Protein AF-A0A4R2QX87-F1 (afdb_monomer)

pLDDT: mean 70.34, std 13.64, range [33.69, 87.19]

Foldseek 3Di:
DDDPPPQDWDQPDKDWAKPDDPVQVVQVVCCVVVVDQKDKDAWIKTQWIWGAWTDTPPDTDHIDIDGIDIDRIDMDGDDPPPPD

Solvent-accessible surface area (backbone atoms only — not comparable to full-atom values): 5118 Å² total; per-residue (Å²): 134,89,78,84,74,72,84,64,67,44,68,78,42,76,46,71,43,68,56,61,55,74,67,54,47,48,49,51,49,34,37,77,71,67,76,34,58,64,40,81,38,74,66,39,38,30,52,39,36,37,37,47,41,38,40,36,98,91,44,79,45,60,75,45,77,44,72,64,52,72,38,64,71,44,77,47,67,66,70,78,73,83,78,124

Secondary structure (DSSP, 8-state):
---------EEEEEEEEEE--HHHHHHHHHHHTTS-SEEEEEEEEEEEEEEEEEE-SS-EE--EEE-SEEEEEEEEE-------

Mean predicted aligned error: 10.77 Å

Sequence (84 aa):
MESDMSDKTKIKKMKIALVLDAEARCKLQELLAGKCDTVYLDEVCFDHLKIEKLKNDCLKIGDIELKHGKIECLKLEASADECC

Structure (mmCIF, N/CA/C/O backbone):
data_AF-A0A4R2QX87-F1
#
_entry.id   AF-A0A4R2QX87-F1
#
loop_
_atom_site.group_PDB
_atom_site.id
_atom_site.type_symbol
_atom_site.label_atom_id
_atom_site.label_alt_id
_atom_site.label_comp_id
_atom_site.label_asym_id
_atom_site.label_entity_id
_atom_site.label_seq_id
_atom_site.pdbx_PDB_ins_code
_atom_site.Cartn_x
_atom_site.Cartn_y
_atom_site.Cartn_z
_atom_site.occupancy
_atom_site.B_iso_or_equiv
_atom_site.auth_seq_id
_atom_site.auth_comp_id
_atom_site.auth_asym_id
_atom_site.auth_atom_id
_atom_site.pdbx_PDB_model_num
ATOM 1 N N . MET A 1 1 ? -13.655 5.503 33.450 1.00 41.62 1 MET A N 1
ATOM 2 C CA . MET A 1 1 ? -14.588 5.634 32.316 1.00 41.62 1 MET A CA 1
ATOM 3 C C . MET A 1 1 ? -13.715 5.672 31.083 1.00 41.62 1 MET A C 1
ATOM 5 O O . MET A 1 1 ? -12.832 6.516 31.012 1.00 41.62 1 MET A O 1
ATOM 9 N N . GLU A 1 2 ? -13.827 4.626 30.281 1.00 49.22 2 GLU A N 1
ATOM 10 C CA . GLU A 1 2 ? -12.914 4.259 29.202 1.00 49.22 2 GLU A CA 1
ATOM 11 C C . GLU A 1 2 ? -12.929 5.318 28.097 1.00 49.22 2 GLU A C 1
ATOM 13 O O . GLU A 1 2 ? -13.982 5.626 27.546 1.00 49.22 2 GLU A O 1
ATOM 18 N N . SER A 1 3 ? -11.762 5.871 27.778 1.00 41.16 3 SER A N 1
ATOM 19 C CA . SER A 1 3 ? -11.561 6.674 26.575 1.00 41.16 3 SER A CA 1
ATOM 20 C C . SER A 1 3 ? -10.734 5.838 25.610 1.00 41.16 3 SER A C 1
ATOM 22 O O . SER A 1 3 ? -9.548 6.094 25.421 1.00 41.16 3 SER A O 1
ATOM 24 N N . ASP A 1 4 ? -11.351 4.807 25.031 1.00 43.75 4 ASP A N 1
ATOM 25 C CA . ASP A 1 4 ? -10.835 4.171 23.819 1.00 43.75 4 ASP A CA 1
ATOM 26 C C . ASP A 1 4 ? -11.061 5.154 22.660 1.00 43.75 4 ASP A C 1
ATOM 28 O O . ASP A 1 4 ? -11.998 5.048 21.870 1.00 43.75 4 ASP A O 1
ATOM 32 N N . MET A 1 5 ? -10.248 6.210 22.617 1.00 43.34 5 MET A N 1
ATOM 33 C CA . MET A 1 5 ? -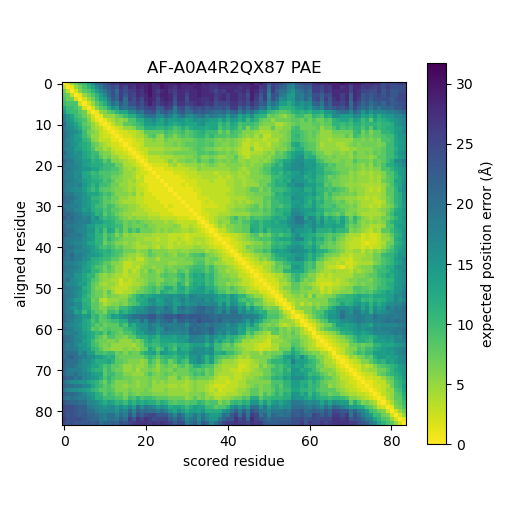10.126 7.042 21.427 1.00 43.34 5 MET A CA 1
ATOM 34 C C . MET A 1 5 ? -9.165 6.331 20.486 1.00 43.34 5 MET A C 1
ATOM 36 O O . MET A 1 5 ? -8.025 6.730 20.296 1.00 43.34 5 MET A O 1
ATOM 40 N N . SER A 1 6 ? -9.628 5.217 19.923 1.00 48.62 6 SER A N 1
ATOM 41 C CA . SER A 1 6 ? -9.028 4.685 18.712 1.00 48.62 6 SER A CA 1
ATOM 42 C C . SER A 1 6 ? -9.251 5.729 17.615 1.00 48.62 6 SER A C 1
ATOM 44 O O . SER A 1 6 ? -10.354 5.796 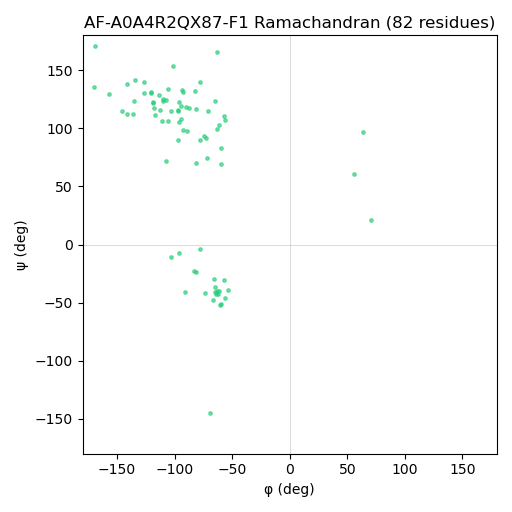17.064 1.00 48.62 6 SER A O 1
ATOM 46 N N . ASP A 1 7 ? -8.238 6.548 17.315 1.00 52.28 7 ASP A N 1
ATOM 47 C CA . ASP A 1 7 ? -8.181 7.504 16.198 1.00 52.28 7 ASP A CA 1
ATOM 48 C C . ASP A 1 7 ? -8.331 6.774 14.847 1.00 52.28 7 ASP A C 1
ATOM 50 O O . ASP A 1 7 ? -7.400 6.616 14.053 1.00 52.28 7 ASP A O 1
ATOM 54 N N . LYS A 1 8 ? -9.529 6.248 14.579 1.00 55.84 8 LYS A N 1
ATOM 55 C CA . LYS A 1 8 ? -9.836 5.432 13.407 1.00 55.84 8 LYS A CA 1
ATOM 56 C C . LYS A 1 8 ? -10.006 6.360 12.218 1.00 55.84 8 LYS A C 1
ATOM 58 O O . LYS A 1 8 ? -11.106 6.824 11.915 1.00 55.84 8 LYS A O 1
ATOM 63 N N . THR A 1 9 ? -8.902 6.617 11.523 1.00 58.59 9 THR A N 1
ATOM 64 C CA . THR A 1 9 ? -8.927 7.220 10.188 1.00 58.59 9 THR A CA 1
ATOM 65 C C . THR A 1 9 ? -9.798 6.346 9.285 1.00 58.59 9 THR A C 1
ATOM 67 O O . THR A 1 9 ? -9.413 5.240 8.915 1.00 58.59 9 THR A O 1
ATOM 70 N N . LYS A 1 10 ? -10.999 6.827 8.943 1.00 63.81 10 LYS A N 1
ATOM 71 C CA . LYS A 1 10 ? -11.923 6.133 8.042 1.00 63.81 10 LYS A CA 1
ATOM 72 C C . LYS A 1 10 ? -11.720 6.648 6.627 1.00 63.81 10 LYS A C 1
ATOM 74 O O . LYS A 1 10 ? -12.118 7.766 6.286 1.00 63.81 10 LYS A O 1
ATOM 79 N N . ILE A 1 11 ? -11.130 5.801 5.796 1.00 67.94 11 ILE A N 1
ATOM 80 C CA . ILE A 1 11 ? -11.011 6.024 4.358 1.00 67.94 11 ILE A CA 1
ATOM 81 C C . ILE A 1 11 ? -12.195 5.321 3.696 1.00 67.94 11 ILE A C 1
ATOM 83 O O . ILE A 1 11 ? -12.350 4.113 3.837 1.00 67.94 11 ILE A O 1
ATOM 87 N N . LYS A 1 12 ? -13.062 6.067 2.997 1.00 70.00 12 LYS A N 1
ATOM 88 C CA . LYS A 1 12 ? -14.206 5.446 2.301 1.00 70.00 12 LYS A CA 1
ATOM 89 C C . LYS A 1 12 ? -13.776 4.692 1.054 1.00 70.00 12 LYS A C 1
ATOM 91 O O . LYS A 1 12 ? -14.330 3.639 0.753 1.00 70.00 12 LYS A O 1
ATOM 96 N N . LYS A 1 13 ? -12.860 5.278 0.286 1.00 68.12 13 LYS A N 1
ATOM 97 C CA . LYS A 1 13 ? -12.357 4.686 -0.946 1.00 68.12 13 LYS A CA 1
ATOM 98 C C . LYS A 1 13 ? -10.995 5.272 -1.273 1.00 68.12 13 LYS A C 1
ATOM 100 O O . LYS A 1 13 ? -10.826 6.486 -1.314 1.00 68.12 13 LYS A O 1
ATOM 105 N N . MET A 1 14 ? -10.036 4.400 -1.536 1.00 70.56 14 MET A N 1
ATOM 106 C CA . MET A 1 14 ? -8.721 4.782 -2.026 1.00 70.56 14 MET A CA 1
ATOM 107 C C . MET A 1 14 ? -8.495 4.103 -3.368 1.00 70.56 14 MET A C 1
ATOM 109 O O . MET A 1 14 ? -8.722 2.904 -3.515 1.00 70.56 14 MET A O 1
ATOM 113 N N . LYS A 1 15 ? -8.072 4.883 -4.357 1.00 75.25 15 LYS A N 1
ATOM 114 C CA . LYS A 1 15 ? -7.539 4.390 -5.620 1.00 75.25 15 LYS A CA 1
ATOM 115 C C . LYS A 1 15 ? -6.075 4.769 -5.680 1.00 75.25 15 LYS A C 1
ATOM 117 O O . LYS A 1 15 ? -5.726 5.929 -5.502 1.00 75.25 15 LYS A O 1
ATOM 122 N N . ILE A 1 16 ? -5.229 3.796 -5.953 1.00 76.19 16 ILE A N 1
ATOM 123 C CA . ILE A 1 16 ? -3.802 4.018 -6.105 1.00 76.19 16 ILE A CA 1
ATOM 124 C C . ILE A 1 16 ? -3.324 3.252 -7.335 1.00 76.19 16 ILE A C 1
ATOM 126 O O . ILE A 1 16 ? -3.572 2.056 -7.471 1.00 76.19 16 ILE A O 1
ATOM 130 N N . ALA A 1 17 ? -2.708 3.968 -8.265 1.00 80.38 17 ALA A N 1
ATOM 131 C CA . ALA A 1 17 ? -2.058 3.445 -9.450 1.00 80.38 17 ALA A CA 1
ATOM 132 C C . ALA A 1 17 ? -0.570 3.325 -9.131 1.00 80.38 17 ALA A C 1
ATOM 134 O O . ALA A 1 17 ? 0.203 4.275 -9.273 1.00 80.38 17 ALA A O 1
ATOM 135 N N . LEU A 1 18 ? -0.209 2.154 -8.616 1.00 73.56 18 LEU A N 1
ATOM 136 C CA . LEU A 1 18 ? 1.165 1.797 -8.306 1.00 73.56 18 LEU A CA 1
ATOM 137 C C . LEU A 1 18 ? 1.856 1.326 -9.588 1.00 73.56 18 LEU A C 1
ATOM 139 O O . LEU A 1 18 ? 1.330 0.477 -10.311 1.00 73.56 18 LEU A O 1
ATOM 143 N N . VAL A 1 19 ? 3.044 1.857 -9.841 1.00 78.75 19 VAL A N 1
ATOM 144 C CA . VAL A 1 19 ? 3.982 1.343 -10.835 1.00 78.75 19 VAL A CA 1
ATOM 145 C C . VAL A 1 19 ? 4.842 0.317 -10.111 1.00 78.75 19 VAL A C 1
ATOM 147 O O . VAL A 1 19 ? 5.753 0.657 -9.363 1.00 78.75 19 VAL A O 1
ATOM 150 N N . LEU A 1 20 ? 4.468 -0.949 -10.273 1.00 76.06 20 LEU A N 1
ATOM 151 C CA . LEU A 1 20 ? 5.122 -2.081 -9.629 1.00 76.06 20 LEU A CA 1
ATOM 152 C C . LEU A 1 20 ? 5.967 -2.835 -10.652 1.00 76.06 20 LEU A C 1
ATOM 154 O O . LEU A 1 20 ? 5.471 -3.183 -11.727 1.00 76.06 20 LEU A O 1
ATOM 158 N N . ASP A 1 21 ? 7.200 -3.164 -10.276 1.00 82.44 21 ASP A N 1
ATOM 159 C CA . ASP A 1 21 ? 8.008 -4.159 -10.976 1.00 82.44 21 ASP A CA 1
ATOM 160 C C . ASP A 1 21 ? 7.370 -5.553 -10.916 1.00 82.44 21 ASP A C 1
ATOM 162 O O . ASP A 1 21 ? 6.460 -5.823 -10.124 1.00 82.44 21 ASP A O 1
ATOM 166 N N . ALA A 1 22 ? 7.850 -6.469 -11.760 1.00 83.56 22 ALA A N 1
ATOM 167 C CA . ALA A 1 22 ? 7.283 -7.812 -11.892 1.00 83.56 22 ALA A CA 1
ATOM 168 C C . ALA A 1 22 ? 7.186 -8.564 -10.548 1.00 83.56 22 ALA A C 1
ATOM 170 O O . ALA A 1 22 ? 6.174 -9.215 -10.283 1.00 83.56 22 ALA A O 1
ATOM 171 N N . GLU A 1 23 ? 8.188 -8.429 -9.674 1.00 82.81 23 GLU A N 1
ATOM 172 C CA . GLU A 1 23 ? 8.179 -9.028 -8.331 1.00 82.81 23 GLU A CA 1
ATOM 173 C C . GLU A 1 23 ? 7.110 -8.420 -7.424 1.00 82.81 23 GLU A C 1
ATOM 175 O O . GLU A 1 23 ? 6.338 -9.134 -6.783 1.00 82.81 23 GLU A O 1
ATOM 180 N N . ALA A 1 24 ? 7.042 -7.092 -7.390 1.00 80.44 24 ALA A N 1
ATOM 181 C CA . ALA A 1 24 ? 6.086 -6.357 -6.579 1.00 80.44 24 ALA A CA 1
ATOM 182 C C . ALA A 1 24 ? 4.642 -6.644 -7.024 1.00 80.44 24 ALA A C 1
ATOM 184 O O . ALA A 1 24 ? 3.758 -6.865 -6.192 1.00 80.44 24 ALA A O 1
ATOM 185 N N . ARG A 1 25 ? 4.419 -6.740 -8.341 1.00 83.38 25 ARG A N 1
ATOM 186 C CA . ARG A 1 25 ? 3.146 -7.163 -8.930 1.00 83.38 25 ARG A CA 1
ATOM 187 C C . ARG A 1 25 ? 2.788 -8.596 -8.539 1.00 83.38 25 ARG A C 1
ATOM 189 O O . ARG A 1 25 ? 1.633 -8.837 -8.201 1.00 83.38 25 ARG A O 1
ATOM 196 N N . CYS A 1 26 ? 3.752 -9.518 -8.558 1.00 86.25 26 CYS A N 1
ATOM 197 C CA . CYS A 1 26 ? 3.532 -10.905 -8.148 1.00 86.25 26 CYS A CA 1
ATOM 198 C C . CYS A 1 26 ? 3.074 -10.977 -6.684 1.00 86.25 26 CYS A C 1
ATOM 200 O O . CYS A 1 26 ? 1.998 -11.501 -6.410 1.00 86.25 26 CYS A O 1
ATOM 202 N N . LYS A 1 27 ? 3.809 -10.332 -5.766 1.00 84.31 27 LYS A N 1
ATOM 203 C CA . LYS A 1 27 ? 3.443 -10.257 -4.341 1.00 84.31 27 LYS A CA 1
ATOM 204 C C . LYS A 1 27 ? 2.043 -9.676 -4.144 1.00 84.31 27 LYS A C 1
ATOM 206 O O . LYS A 1 27 ? 1.233 -10.242 -3.417 1.00 84.31 27 LYS A O 1
ATOM 211 N N . LEU A 1 28 ? 1.726 -8.576 -4.831 1.00 82.62 28 LEU A N 1
ATOM 212 C CA . LEU A 1 28 ? 0.400 -7.959 -4.759 1.00 82.62 28 LEU A CA 1
ATOM 213 C C . LEU A 1 28 ? -0.705 -8.907 -5.250 1.00 82.62 28 LEU A C 1
ATOM 215 O O . LEU A 1 28 ? -1.779 -8.963 -4.658 1.00 82.62 28 LEU A O 1
ATOM 219 N N . GLN A 1 29 ? -0.453 -9.663 -6.322 1.00 84.88 29 GLN A N 1
ATOM 220 C CA . GLN A 1 29 ? -1.390 -10.680 -6.797 1.00 84.88 29 GLN A CA 1
ATOM 221 C C . GLN A 1 29 ? -1.560 -11.815 -5.786 1.00 84.88 29 GLN A C 1
ATOM 223 O O . GLN A 1 29 ? -2.677 -12.296 -5.634 1.00 84.88 29 GLN A O 1
ATOM 228 N N . GLU A 1 30 ? -0.504 -12.221 -5.080 1.00 87.19 30 GLU A N 1
ATOM 229 C CA . GLU A 1 30 ? -0.604 -13.210 -4.00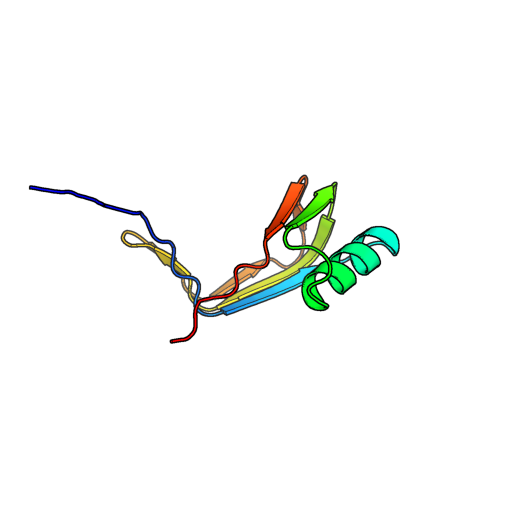2 1.00 87.19 30 GLU A CA 1
ATOM 230 C C . GLU A 1 30 ? -1.437 -12.694 -2.825 1.00 87.19 30 GLU A C 1
ATOM 232 O O . GLU A 1 30 ? -2.290 -13.429 -2.331 1.00 87.19 30 GLU A O 1
ATOM 237 N N . LEU A 1 31 ? -1.281 -11.421 -2.446 1.00 85.12 31 LEU A N 1
ATOM 238 C CA . LEU A 1 31 ? -2.136 -10.763 -1.451 1.00 85.12 31 LEU A CA 1
ATOM 239 C C . LEU A 1 31 ? -3.610 -10.765 -1.884 1.00 85.12 31 LEU A C 1
ATOM 241 O O . LEU A 1 31 ? -4.484 -11.198 -1.141 1.00 85.12 31 LEU A O 1
ATOM 245 N N . LEU A 1 32 ? -3.893 -10.323 -3.115 1.00 81.44 32 LEU A N 1
ATOM 246 C CA . LEU A 1 32 ? -5.257 -10.267 -3.662 1.00 81.44 32 LEU A CA 1
ATOM 247 C C . LEU A 1 32 ? -5.877 -11.654 -3.857 1.00 81.44 32 LEU A C 1
ATOM 249 O O . LEU A 1 32 ? -7.094 -11.802 -3.778 1.00 81.44 32 LEU A O 1
ATOM 253 N N . ALA A 1 33 ? -5.050 -12.664 -4.121 1.00 84.50 33 ALA A N 1
ATOM 254 C CA . ALA A 1 33 ? -5.470 -14.056 -4.197 1.00 84.50 33 ALA A CA 1
ATOM 255 C C . ALA A 1 33 ? -5.663 -14.699 -2.812 1.00 84.50 33 ALA A C 1
ATOM 257 O O . ALA A 1 33 ? -6.057 -15.862 -2.751 1.00 84.50 33 ALA A O 1
ATOM 258 N N . GLY A 1 34 ? -5.366 -13.985 -1.719 1.00 82.19 34 GLY A N 1
ATOM 259 C CA . GLY A 1 34 ? -5.443 -14.511 -0.355 1.00 82.19 34 GLY A CA 1
ATOM 260 C C . GLY A 1 34 ? -4.361 -15.544 -0.029 1.00 82.19 34 GLY A C 1
ATOM 261 O O . GLY A 1 34 ? -4.537 -16.352 0.875 1.00 82.19 34 GLY A O 1
ATOM 262 N N . LYS A 1 35 ? -3.251 -15.563 -0.777 1.00 84.00 35 LYS A N 1
ATOM 263 C CA . LYS A 1 35 ? -2.089 -16.419 -0.486 1.00 84.00 35 LYS A CA 1
ATOM 264 C C . LYS A 1 35 ? -1.166 -15.826 0.579 1.00 84.00 35 LYS A C 1
ATOM 266 O O . LYS A 1 35 ? -0.421 -16.566 1.214 1.00 84.00 35 LYS A O 1
ATOM 271 N N . CYS A 1 36 ? -1.196 -14.507 0.746 1.00 81.06 36 CYS A N 1
ATOM 272 C CA . CYS A 1 36 ? -0.490 -13.797 1.805 1.00 81.06 36 CYS A CA 1
ATOM 273 C C . CYS A 1 36 ? -1.422 -12.775 2.451 1.00 81.06 36 CYS A C 1
ATOM 275 O O . CYS A 1 36 ? -2.165 -12.091 1.753 1.00 81.06 36 CYS A O 1
ATOM 277 N N . ASP A 1 37 ? -1.320 -12.621 3.767 1.00 82.81 37 ASP A N 1
ATOM 278 C CA . ASP A 1 37 ? -2.060 -11.604 4.522 1.00 82.81 37 ASP A CA 1
ATOM 279 C C . ASP A 1 37 ? -1.365 -10.240 4.489 1.00 82.81 37 ASP A C 1
ATOM 281 O O . ASP A 1 37 ? -1.979 -9.197 4.699 1.00 82.81 37 ASP A O 1
ATOM 285 N N . THR A 1 38 ? -0.055 -10.217 4.238 1.00 81.75 38 THR A N 1
ATOM 286 C CA . THR A 1 38 ? 0.739 -8.987 4.233 1.00 81.75 38 THR A CA 1
ATOM 287 C C . THR A 1 38 ? 1.775 -9.006 3.125 1.00 81.75 38 THR A C 1
ATOM 289 O O . THR A 1 38 ? 2.466 -10.000 2.912 1.00 81.75 38 THR A O 1
ATOM 292 N N . VAL A 1 39 ? 1.924 -7.869 2.455 1.00 83.19 39 VAL A N 1
ATOM 293 C CA . VAL A 1 39 ? 2.940 -7.629 1.439 1.00 83.19 39 VAL A CA 1
ATOM 294 C C . VAL A 1 39 ? 3.715 -6.371 1.788 1.00 83.19 39 VAL A C 1
ATOM 296 O O . VAL A 1 39 ? 3.143 -5.314 2.054 1.00 83.19 39 VAL A O 1
ATOM 299 N N . TYR A 1 40 ? 5.037 -6.507 1.758 1.00 82.31 40 TYR A N 1
ATOM 300 C CA . TYR A 1 40 ? 5.976 -5.406 1.889 1.00 82.31 40 TYR A CA 1
ATOM 301 C C . TYR A 1 40 ? 6.607 -5.141 0.532 1.00 82.31 40 TYR A C 1
ATOM 303 O O . TYR A 1 40 ? 7.169 -6.047 -0.098 1.00 82.31 40 TYR A O 1
ATOM 311 N N . LEU A 1 41 ? 6.487 -3.896 0.096 1.00 80.81 41 LEU A N 1
ATOM 312 C CA . LEU A 1 41 ? 7.091 -3.402 -1.124 1.00 80.81 41 LEU A CA 1
ATOM 313 C C . LEU A 1 41 ? 8.057 -2.280 -0.751 1.00 80.81 41 LEU A C 1
ATOM 315 O O . LEU A 1 41 ? 7.657 -1.309 -0.108 1.00 80.81 41 LEU A O 1
ATOM 319 N N . ASP A 1 42 ? 9.310 -2.457 -1.145 1.00 78.25 42 ASP A N 1
ATOM 320 C CA . ASP A 1 42 ? 10.377 -1.473 -0.991 1.00 78.25 42 ASP A CA 1
ATOM 321 C C . ASP A 1 42 ? 10.446 -0.651 -2.288 1.00 78.25 42 ASP A C 1
ATOM 323 O O . ASP A 1 42 ? 10.367 -1.219 -3.379 1.00 78.25 42 ASP A O 1
ATOM 327 N N . GLU A 1 43 ? 10.506 0.673 -2.168 1.00 74.88 43 GLU A N 1
ATOM 328 C CA . GLU A 1 43 ? 10.616 1.636 -3.272 1.00 74.88 43 GLU A CA 1
ATOM 329 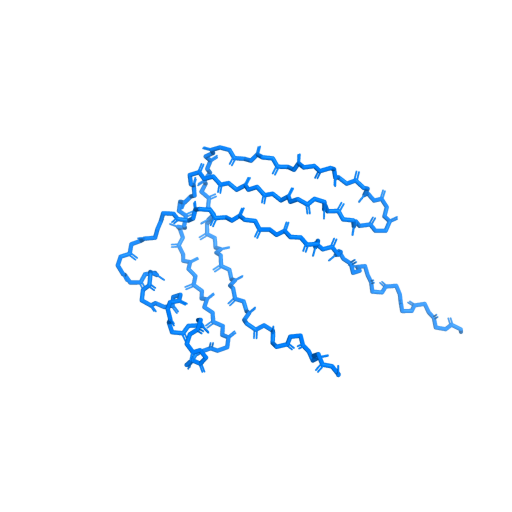C C . GLU A 1 43 ? 9.518 1.549 -4.349 1.00 74.88 43 GLU A C 1
ATOM 331 O O . GLU A 1 43 ? 9.775 1.385 -5.542 1.00 74.88 43 GLU A O 1
ATOM 336 N N . VAL A 1 44 ? 8.260 1.749 -3.957 1.00 74.00 44 VAL A N 1
ATOM 337 C CA . VAL A 1 44 ? 7.143 1.760 -4.906 1.00 74.00 44 VAL A CA 1
ATOM 338 C C . VAL A 1 44 ? 6.923 3.144 -5.499 1.00 74.00 44 VAL A C 1
ATOM 340 O O . VAL A 1 44 ? 6.523 4.085 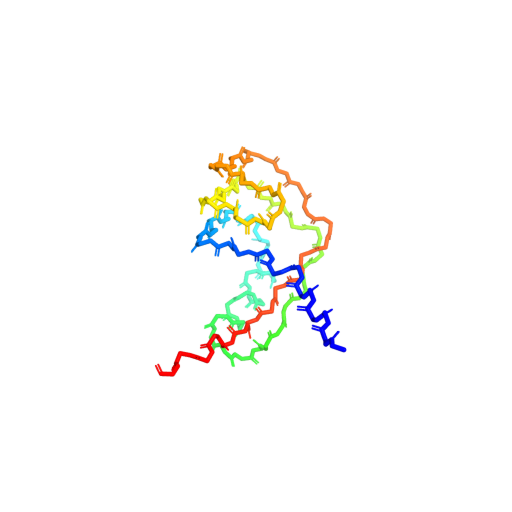-4.811 1.00 74.00 44 VAL A O 1
ATOM 343 N N . CYS A 1 45 ? 7.090 3.259 -6.810 1.00 79.88 45 CYS A N 1
ATOM 344 C CA . CYS A 1 45 ? 6.642 4.431 -7.549 1.00 79.88 45 CYS A CA 1
ATOM 345 C C . CYS A 1 45 ? 5.127 4.365 -7.765 1.00 79.88 45 CYS A C 1
ATOM 347 O O . CYS A 1 45 ? 4.569 3.311 -8.060 1.00 79.88 45 CYS A O 1
ATOM 349 N N . PHE A 1 46 ? 4.438 5.494 -7.645 1.00 80.31 46 PHE A N 1
ATOM 350 C CA . PHE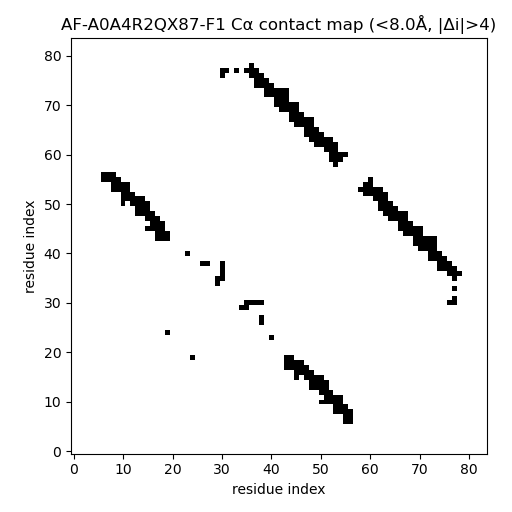 A 1 46 ? 3.036 5.608 -8.028 1.00 80.31 46 PHE A CA 1
ATOM 351 C C . PHE A 1 46 ? 2.845 6.774 -8.984 1.00 80.31 46 PHE A C 1
ATOM 353 O O . PHE A 1 46 ? 3.439 7.843 -8.825 1.00 80.31 46 PHE A O 1
ATOM 360 N N . ASP A 1 47 ? 2.001 6.532 -9.976 1.00 78.19 47 ASP A N 1
ATOM 361 C CA . ASP A 1 47 ? 1.660 7.510 -11.001 1.00 78.19 47 ASP A CA 1
ATOM 362 C C . ASP A 1 47 ? 0.430 8.305 -10.564 1.00 78.19 47 ASP A C 1
ATOM 364 O O . ASP A 1 47 ? 0.391 9.516 -10.655 1.00 78.19 47 ASP A O 1
ATOM 368 N N . HIS A 1 48 ? -0.572 7.661 -9.964 1.00 78.12 48 HIS A N 1
ATOM 369 C CA . HIS A 1 48 ? -1.789 8.372 -9.568 1.00 78.12 48 HIS A CA 1
ATOM 370 C C . HIS A 1 48 ? -2.365 7.809 -8.282 1.00 78.12 48 HIS A C 1
ATOM 372 O O . HIS A 1 48 ? -2.850 6.683 -8.245 1.00 78.12 48 HIS A O 1
ATOM 378 N N . LEU A 1 49 ? -2.375 8.597 -7.215 1.00 77.62 49 LEU A N 1
ATOM 379 C CA . LEU A 1 49 ? -3.030 8.255 -5.961 1.00 77.62 49 LEU A CA 1
ATOM 380 C C . LEU A 1 49 ? -4.207 9.203 -5.759 1.00 77.62 49 LEU A C 1
ATOM 382 O O . LEU A 1 49 ? -4.042 10.406 -5.601 1.00 77.62 49 LEU A O 1
ATOM 386 N N . LYS A 1 50 ? -5.413 8.643 -5.765 1.00 77.50 50 LYS A N 1
ATOM 387 C CA . LYS A 1 50 ? -6.659 9.347 -5.490 1.00 77.50 50 LYS A CA 1
ATOM 388 C C . LYS A 1 50 ? -7.316 8.770 -4.240 1.00 77.50 50 LYS A C 1
ATOM 390 O O . LYS A 1 50 ? -7.828 7.651 -4.259 1.00 77.50 50 LYS A O 1
ATOM 395 N N . ILE A 1 51 ? -7.353 9.538 -3.160 1.00 75.88 51 ILE A N 1
ATOM 396 C CA . ILE A 1 51 ? -8.126 9.197 -1.962 1.00 75.88 51 ILE A CA 1
ATOM 397 C C . ILE A 1 51 ? -9.453 9.941 -2.044 1.00 75.88 51 ILE A C 1
ATOM 399 O O . ILE A 1 51 ? -9.483 11.167 -2.019 1.00 75.88 51 ILE A O 1
ATOM 403 N N . GLU A 1 52 ? -10.554 9.200 -2.133 1.00 66.12 52 GLU A N 1
ATOM 404 C CA . GLU A 1 52 ? -11.902 9.762 -2.145 1.00 66.12 52 GLU A CA 1
ATOM 405 C C . GLU A 1 52 ? -12.465 9.715 -0.718 1.00 66.12 52 GLU A C 1
ATOM 407 O O . GLU A 1 52 ? -12.878 8.663 -0.218 1.00 66.12 52 GLU A O 1
ATOM 412 N N . LYS A 1 53 ? -12.504 10.894 -0.082 1.00 63.56 53 LYS A N 1
ATOM 413 C CA . LYS A 1 53 ? -13.010 11.146 1.278 1.00 63.56 53 LYS A CA 1
ATOM 414 C C . LYS A 1 53 ? -12.212 10.434 2.370 1.00 63.56 53 LYS A C 1
ATOM 416 O O . LYS A 1 53 ? -12.504 9.296 2.753 1.00 63.56 53 LYS A O 1
ATOM 421 N N . LEU A 1 54 ? -11.283 11.187 2.950 1.00 63.00 54 LEU A N 1
ATOM 422 C CA . LEU A 1 54 ? -10.600 10.832 4.185 1.00 63.00 54 LEU A CA 1
ATOM 423 C C . LEU A 1 54 ? -11.301 11.533 5.352 1.00 63.00 54 LEU A C 1
ATOM 425 O O . LEU A 1 54 ? -11.337 12.763 5.440 1.00 63.00 54 LEU A O 1
ATOM 429 N N . LYS A 1 55 ? -11.898 10.744 6.246 1.00 59.03 55 LYS A N 1
ATOM 430 C CA . LYS A 1 55 ? -12.497 11.257 7.478 1.00 59.03 55 LYS A CA 1
ATOM 431 C C . LYS A 1 55 ? -11.654 10.790 8.658 1.00 59.03 55 LYS A C 1
ATOM 433 O O . LYS A 1 55 ? -11.710 9.624 9.040 1.00 59.03 55 LYS A O 1
ATOM 438 N N . ASN A 1 56 ? -10.902 11.713 9.231 1.00 60.38 56 ASN A N 1
ATOM 439 C CA . ASN A 1 56 ? -10.321 11.578 10.557 1.00 60.38 56 ASN A CA 1
ATOM 440 C C . ASN A 1 56 ? -11.176 12.399 11.547 1.00 60.38 56 ASN A C 1
ATOM 442 O O . ASN A 1 56 ? -11.866 13.336 11.128 1.00 60.38 56 ASN A O 1
ATOM 446 N N . ASP A 1 57 ? -11.188 12.024 12.826 1.00 54.19 57 ASP A N 1
ATOM 447 C CA . ASP A 1 57 ? -12.053 12.623 13.854 1.00 54.19 57 ASP A CA 1
ATOM 448 C C . ASP A 1 57 ? -11.851 14.147 13.976 1.00 54.19 57 ASP A C 1
ATOM 450 O O . ASP A 1 57 ? -12.814 14.893 14.149 1.00 54.19 57 ASP A O 1
ATOM 454 N N . CYS A 1 58 ? -10.631 14.627 13.699 1.00 52.50 58 CYS A N 1
ATOM 455 C CA . CYS A 1 58 ? -10.289 16.054 13.673 1.00 52.50 58 CYS A CA 1
ATOM 456 C C . CYS A 1 58 ? -10.163 16.671 12.267 1.00 52.50 58 CYS A C 1
ATOM 458 O O . CYS A 1 58 ? -10.083 17.892 12.141 1.00 52.50 58 CYS A O 1
ATOM 460 N N . LEU A 1 59 ? -10.141 15.869 11.196 1.00 48.59 59 LEU A N 1
ATOM 461 C CA . LEU A 1 59 ? -9.821 16.331 9.838 1.00 48.59 59 LEU A CA 1
ATOM 462 C C . LEU A 1 59 ? -10.704 15.641 8.793 1.00 48.59 59 LEU A C 1
ATOM 464 O O . LEU A 1 59 ? -10.580 14.448 8.516 1.00 48.59 59 LEU A O 1
ATOM 468 N N . LYS A 1 60 ? -11.583 16.421 8.158 1.00 60.28 60 LYS A N 1
ATOM 469 C CA . LYS A 1 60 ? -12.273 16.016 6.928 1.00 60.28 60 LYS A CA 1
ATOM 470 C C . LYS A 1 60 ? -11.450 16.504 5.749 1.00 60.28 60 LYS A C 1
ATOM 472 O O . LYS A 1 60 ? -11.552 17.671 5.377 1.00 60.28 60 LYS A O 1
ATOM 477 N N . ILE A 1 61 ? -10.655 15.614 5.172 1.00 65.19 61 ILE A N 1
ATOM 478 C CA . ILE A 1 61 ? -9.989 15.901 3.907 1.00 65.19 61 ILE A CA 1
ATOM 479 C C . ILE A 1 61 ? -10.891 15.378 2.787 1.00 65.19 61 ILE A C 1
ATOM 481 O O . ILE A 1 61 ? -11.435 14.271 2.860 1.00 65.19 61 ILE A O 1
ATOM 485 N N . GLY A 1 62 ? -11.124 16.228 1.789 1.00 69.12 62 GLY A N 1
ATOM 486 C CA . GLY A 1 62 ? -11.898 15.878 0.603 1.00 69.12 62 GLY A CA 1
ATOM 487 C C . GLY A 1 62 ? -11.162 14.876 -0.286 1.00 69.12 62 GLY A C 1
ATOM 488 O O . GLY A 1 62 ? -10.465 13.978 0.186 1.00 69.12 62 GLY A O 1
ATOM 489 N N . ASP A 1 63 ? -11.341 15.019 -1.590 1.00 72.00 63 ASP A N 1
ATOM 490 C CA . ASP A 1 63 ? -10.617 14.234 -2.579 1.00 72.00 63 ASP A CA 1
ATOM 491 C C . ASP A 1 63 ? -9.148 14.685 -2.619 1.00 72.00 63 ASP A C 1
ATOM 493 O O . ASP A 1 63 ? -8.850 15.828 -2.965 1.00 72.00 63 ASP A O 1
ATOM 497 N N . ILE A 1 64 ? -8.230 13.798 -2.230 1.00 72.31 64 ILE A N 1
ATOM 498 C CA . ILE A 1 64 ? -6.784 14.025 -2.352 1.00 72.31 64 ILE A CA 1
ATOM 499 C C . ILE A 1 64 ? -6.341 13.362 -3.647 1.00 72.31 64 ILE A C 1
ATOM 501 O O . ILE A 1 64 ? -6.530 12.159 -3.810 1.00 72.31 64 ILE A O 1
ATOM 505 N N . GLU A 1 65 ? -5.736 14.131 -4.545 1.00 76.38 65 GLU A N 1
ATOM 506 C CA . GLU A 1 65 ? -5.109 13.616 -5.758 1.00 76.38 65 GLU A CA 1
ATOM 507 C C . GLU A 1 65 ? -3.611 13.928 -5.738 1.00 76.38 65 GLU A C 1
ATOM 509 O O . GLU A 1 65 ? -3.202 15.088 -5.728 1.00 76.38 65 GL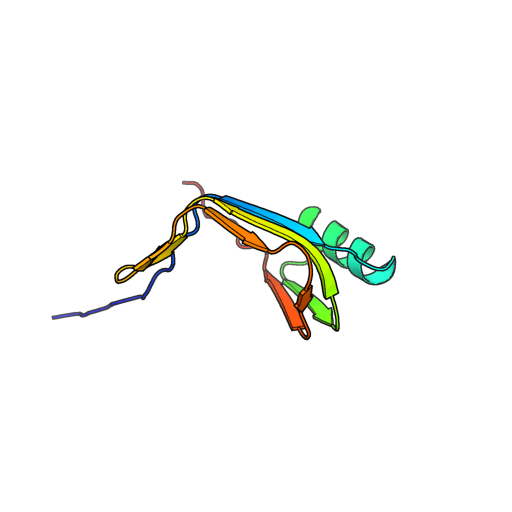U A O 1
ATOM 514 N N . LEU A 1 66 ? -2.794 12.879 -5.736 1.00 77.00 66 LEU A N 1
ATOM 515 C CA . LEU A 1 66 ? -1.349 12.938 -5.911 1.00 77.00 66 LEU A CA 1
ATOM 516 C C . LEU A 1 66 ? -1.018 12.331 -7.275 1.00 77.00 66 LEU A C 1
ATOM 518 O O . LEU A 1 66 ? -1.387 11.193 -7.555 1.00 77.00 66 LEU A O 1
ATOM 522 N N . LYS A 1 67 ? -0.330 13.101 -8.118 1.00 75.12 67 LYS A N 1
ATOM 523 C CA . LYS A 1 67 ? -0.056 12.749 -9.521 1.00 75.12 67 LYS A CA 1
ATOM 524 C C . LYS A 1 67 ? 1.301 12.113 -9.780 1.00 75.12 67 LYS A C 1
ATOM 526 O O . LYS A 1 67 ? 1.588 11.820 -10.919 1.00 75.12 67 LYS A O 1
ATOM 531 N N . HIS A 1 68 ? 2.185 12.046 -8.797 1.00 77.62 68 HIS A N 1
ATOM 532 C CA . HIS A 1 68 ? 3.454 11.332 -8.893 1.00 77.62 68 HIS A CA 1
ATOM 533 C C . HIS A 1 68 ? 4.046 11.291 -7.495 1.00 77.62 68 HIS A C 1
ATOM 535 O O . HIS A 1 68 ? 4.071 12.304 -6.789 1.00 77.62 68 HIS A O 1
ATOM 541 N N . GLY A 1 69 ? 4.554 10.136 -7.104 1.00 76.12 69 GLY A N 1
ATOM 542 C CA . GLY A 1 69 ? 5.354 10.046 -5.903 1.00 76.12 69 GLY A CA 1
ATOM 543 C C . GLY A 1 69 ? 6.039 8.705 -5.785 1.00 76.12 69 GLY A C 1
ATOM 544 O O . GLY A 1 69 ? 5.805 7.772 -6.553 1.00 76.12 69 GLY A O 1
ATOM 545 N N . LYS A 1 70 ? 6.927 8.645 -4.807 1.00 76.88 70 LYS A N 1
ATOM 546 C CA . LYS A 1 70 ? 7.648 7.441 -4.441 1.00 76.88 70 LYS A CA 1
ATOM 547 C C . LYS A 1 70 ? 7.314 7.133 -2.994 1.00 76.88 70 LYS A C 1
ATOM 549 O O . LYS A 1 70 ? 7.358 8.022 -2.146 1.00 76.88 70 LYS A O 1
ATOM 554 N N . ILE A 1 71 ? 6.947 5.889 -2.736 1.00 79.12 71 ILE A N 1
ATOM 555 C CA . ILE A 1 71 ? 6.743 5.353 -1.399 1.00 79.12 71 ILE A CA 1
ATOM 556 C C . ILE A 1 71 ? 7.969 4.508 -1.106 1.00 79.12 71 ILE A C 1
ATOM 558 O O . ILE A 1 71 ? 8.200 3.510 -1.779 1.00 79.12 71 ILE A O 1
ATOM 562 N N . GLU A 1 72 ? 8.767 4.920 -0.127 1.00 76.12 72 GLU A N 1
ATOM 563 C CA . GLU A 1 72 ? 9.966 4.167 0.253 1.00 76.12 72 GLU A CA 1
ATOM 564 C C . GLU A 1 72 ? 9.595 2.787 0.799 1.00 76.12 72 GLU A C 1
ATOM 566 O O . GLU A 1 72 ? 10.167 1.798 0.370 1.00 76.12 72 GLU A O 1
ATOM 571 N N . CYS A 1 73 ? 8.562 2.701 1.642 1.00 76.44 73 CYS A N 1
ATOM 572 C CA . CYS A 1 73 ? 8.068 1.432 2.171 1.00 76.44 73 CYS A CA 1
ATOM 573 C C . CYS A 1 73 ? 6.541 1.399 2.133 1.00 76.44 73 CYS A C 1
ATOM 575 O O . CYS A 1 73 ? 5.877 2.132 2.872 1.00 76.44 73 CYS A O 1
ATOM 577 N N . LEU A 1 74 ? 5.971 0.533 1.295 1.00 79.44 74 LEU A N 1
ATOM 578 C CA . LEU A 1 74 ? 4.533 0.292 1.250 1.00 79.44 74 LEU A CA 1
ATOM 579 C C . LEU A 1 74 ? 4.225 -1.064 1.890 1.00 79.44 74 LEU A C 1
ATOM 581 O O . LEU A 1 74 ? 4.462 -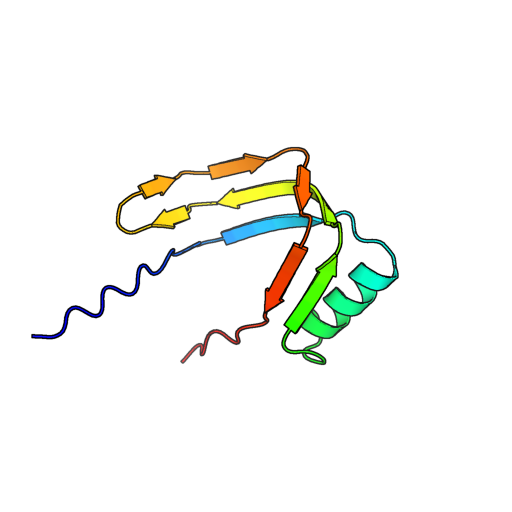2.118 1.297 1.00 79.44 74 LEU A O 1
ATOM 585 N N . LYS A 1 75 ? 3.667 -1.029 3.105 1.00 80.56 75 LYS A N 1
ATOM 586 C CA . LYS A 1 75 ? 3.058 -2.199 3.743 1.00 80.56 75 LYS A CA 1
ATOM 587 C C . LYS A 1 75 ? 1.581 -2.251 3.365 1.00 80.56 75 LYS A C 1
ATOM 589 O O . LYS A 1 75 ? 0.822 -1.344 3.703 1.00 80.56 75 LYS A O 1
ATOM 594 N N . LEU A 1 76 ? 1.179 -3.322 2.695 1.00 77.75 76 LEU A N 1
ATOM 595 C CA . LEU A 1 76 ? -0.219 -3.640 2.424 1.00 77.75 76 LEU A CA 1
ATOM 596 C C . LEU A 1 76 ? -0.596 -4.859 3.248 1.00 77.75 76 LEU A C 1
ATOM 598 O O . LEU A 1 76 ? 0.060 -5.892 3.167 1.00 77.75 76 LEU A O 1
ATOM 602 N N . GLU A 1 77 ? -1.649 -4.727 4.037 1.00 75.38 77 GLU A N 1
ATOM 603 C CA . GLU A 1 77 ? -2.202 -5.813 4.831 1.00 75.38 77 GLU A CA 1
ATOM 604 C C . GLU A 1 77 ? -3.630 -6.045 4.351 1.00 75.38 77 GLU A C 1
ATOM 606 O O . GLU A 1 77 ? -4.449 -5.119 4.331 1.00 75.38 77 GLU A O 1
ATOM 611 N N . ALA A 1 78 ? -3.906 -7.264 3.900 1.00 69.19 78 ALA A N 1
ATOM 612 C CA . ALA A 1 78 ? -5.256 -7.688 3.599 1.00 69.19 78 ALA A CA 1
ATOM 613 C C . ALA A 1 78 ? -5.961 -7.915 4.935 1.00 69.19 78 ALA A C 1
ATOM 615 O O . ALA A 1 78 ? -5.877 -8.981 5.531 1.00 69.19 78 ALA A O 1
ATOM 616 N N . SER A 1 79 ? -6.647 -6.887 5.422 1.00 63.34 79 SER A N 1
ATOM 617 C CA . SER A 1 79 ? -7.653 -7.087 6.454 1.00 63.34 79 SER A CA 1
ATOM 618 C C . SER A 1 79 ? -8.918 -7.557 5.752 1.00 63.34 79 SER A C 1
ATOM 620 O O . SER A 1 79 ? -9.493 -6.845 4.925 1.00 63.34 79 SER A O 1
ATOM 622 N N . ALA A 1 80 ? -9.340 -8.781 6.057 1.00 50.91 80 ALA A N 1
ATOM 623 C CA . ALA A 1 80 ? -10.734 -9.128 5.883 1.00 50.91 80 ALA A CA 1
ATOM 624 C C . ALA A 1 80 ? -11.506 -8.188 6.814 1.00 50.91 80 ALA A C 1
ATOM 626 O O . ALA A 1 80 ? -11.469 -8.350 8.031 1.00 50.91 80 ALA A O 1
ATOM 627 N N . ASP A 1 81 ? -12.129 -7.152 6.253 1.00 46.44 81 ASP A N 1
ATOM 628 C CA . ASP A 1 81 ? -13.210 -6.473 6.954 1.00 46.44 81 ASP A CA 1
ATOM 629 C C . ASP A 1 81 ? -14.221 -7.586 7.226 1.00 46.44 81 ASP A C 1
ATOM 631 O O . ASP A 1 81 ? -14.745 -8.192 6.284 1.00 46.44 81 ASP A O 1
ATOM 635 N N . GLU A 1 82 ? -14.366 -7.958 8.496 1.00 42.03 82 GLU A N 1
ATOM 636 C CA . GLU A 1 82 ? -15.381 -8.885 8.971 1.00 42.03 82 GLU A CA 1
ATOM 637 C C . GLU A 1 82 ? -16.738 -8.267 8.615 1.00 42.03 82 GLU A C 1
ATOM 639 O O . GLU A 1 82 ? -17.360 -7.550 9.396 1.00 42.03 82 GLU A O 1
ATOM 644 N N . CYS A 1 83 ? -17.164 -8.469 7.371 1.00 35.78 83 CYS A N 1
ATOM 645 C CA . CYS A 1 83 ? -18.495 -8.142 6.913 1.00 35.78 83 CYS A CA 1
ATOM 646 C C . CYS A 1 83 ? -19.406 -9.191 7.552 1.00 35.78 83 CYS A C 1
ATOM 648 O O . CYS A 1 83 ? -19.539 -10.303 7.038 1.00 35.78 83 CYS A O 1
ATOM 650 N N . CYS A 1 84 ? -19.921 -8.844 8.734 1.00 33.69 84 CYS A N 1
ATOM 651 C CA . CYS A 1 84 ? -21.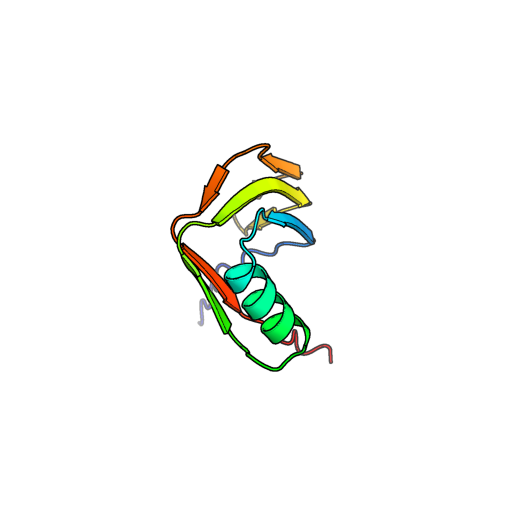052 -9.497 9.385 1.00 33.69 84 CYS A CA 1
ATOM 652 C C . CYS A 1 84 ? -22.236 -9.688 8.429 1.00 33.69 84 CYS A C 1
ATOM 654 O O . CYS A 1 84 ? -22.500 -8.769 7.616 1.00 33.69 84 CYS A O 1
#

Radius of gyration: 15.18 Å; Cα contacts (8 Å, |Δi|>4): 141; chains: 1; bounding box: 32×33×44 Å